Protein AF-A0A4V6Q2K7-F1 (afdb_monomer_lite)

Structure (mmCIF, N/CA/C/O backbone):
data_AF-A0A4V6Q2K7-F1
#
_entry.id   AF-A0A4V6Q2K7-F1
#
loop_
_atom_site.group_PDB
_atom_site.id
_atom_site.type_symbol
_atom_site.label_atom_id
_atom_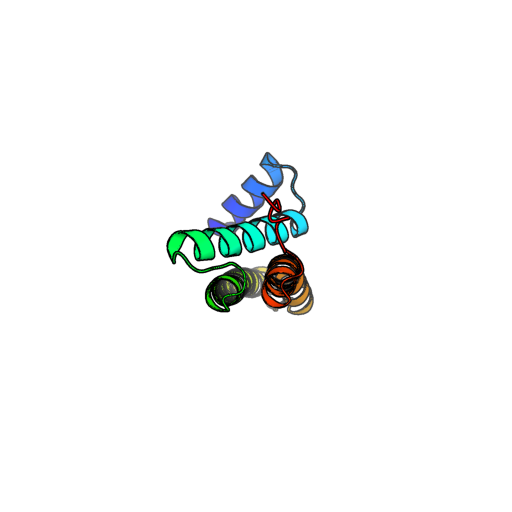site.label_alt_id
_atom_site.label_comp_id
_atom_site.label_asym_id
_atom_site.label_entity_id
_atom_site.label_seq_id
_atom_site.pdbx_PDB_ins_code
_atom_site.Cartn_x
_atom_site.Cartn_y
_atom_site.Cartn_z
_atom_site.occupancy
_atom_site.B_iso_or_equiv
_atom_site.auth_seq_id
_atom_site.auth_comp_id
_atom_site.auth_asym_id
_atom_site.auth_atom_id
_atom_site.pdbx_PDB_model_num
ATOM 1 N N . MET A 1 1 ? 10.140 -1.496 -28.851 1.00 47.62 1 MET A N 1
ATOM 2 C CA . MET A 1 1 ? 9.949 -1.857 -27.433 1.00 47.62 1 MET A CA 1
ATOM 3 C C . MET A 1 1 ? 8.466 -1.741 -27.164 1.00 47.62 1 MET A C 1
ATOM 5 O O . MET A 1 1 ? 7.950 -0.640 -27.273 1.00 47.62 1 MET A O 1
ATOM 9 N N . GLU A 1 2 ? 7.788 -2.859 -26.925 1.00 55.84 2 GLU A N 1
ATOM 10 C CA . GLU A 1 2 ? 6.360 -2.874 -26.584 1.00 55.84 2 GLU A CA 1
ATOM 11 C C . GLU A 1 2 ? 6.250 -2.825 -25.057 1.00 55.84 2 GLU A C 1
ATOM 13 O O . GLU A 1 2 ? 6.704 -3.742 -24.373 1.00 55.84 2 GLU A O 1
ATOM 18 N N . LEU A 1 3 ? 5.726 -1.723 -24.521 1.00 64.75 3 LEU A N 1
ATOM 19 C CA . LEU A 1 3 ? 5.417 -1.599 -23.096 1.00 64.75 3 LEU A CA 1
ATOM 20 C C . LEU A 1 3 ? 4.235 -2.518 -22.768 1.00 64.75 3 LEU A C 1
ATOM 22 O O . LEU A 1 3 ? 3.280 -2.597 -23.542 1.00 64.75 3 LEU A O 1
ATOM 26 N N . SER A 1 4 ? 4.272 -3.204 -21.622 1.00 81.06 4 SER A N 1
ATOM 27 C CA . SER A 1 4 ? 3.117 -4.000 -21.196 1.00 81.06 4 SER A CA 1
ATOM 28 C C . SER A 1 4 ? 1.924 -3.071 -20.931 1.00 81.06 4 SER A C 1
ATOM 30 O O . SER A 1 4 ? 2.102 -1.936 -20.487 1.00 81.06 4 SER A O 1
ATOM 32 N N . LEU A 1 5 ? 0.693 -3.533 -21.182 1.00 76.94 5 LEU A N 1
ATOM 33 C CA . LEU A 1 5 ? -0.520 -2.738 -20.925 1.00 76.94 5 LEU A CA 1
ATOM 34 C C . LEU A 1 5 ? -0.564 -2.224 -19.475 1.00 76.94 5 LEU A C 1
ATOM 36 O O . LEU A 1 5 ? -0.980 -1.099 -19.221 1.00 76.94 5 LEU A O 1
ATOM 40 N N . PHE A 1 6 ? -0.077 -3.035 -18.533 1.00 73.94 6 PHE A N 1
ATOM 41 C CA . PHE A 1 6 ? 0.079 -2.654 -17.133 1.00 73.94 6 PHE A CA 1
ATOM 42 C C . PHE A 1 6 ? 1.027 -1.460 -16.970 1.00 73.94 6 PHE A C 1
ATOM 44 O O . PHE A 1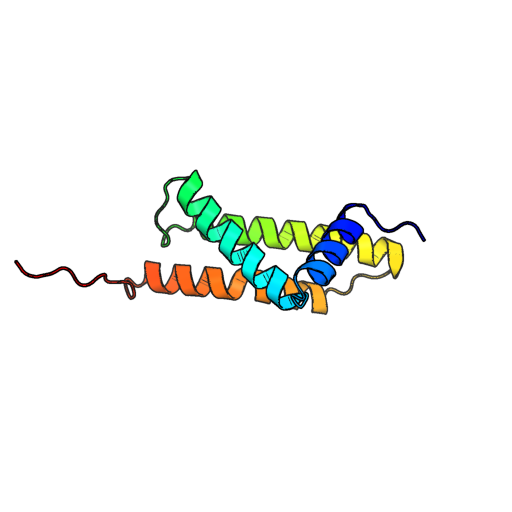 6 ? 0.686 -0.485 -16.305 1.00 73.94 6 PHE A O 1
ATOM 51 N N . GLN A 1 7 ? 2.183 -1.506 -17.627 1.00 76.88 7 GLN A N 1
ATOM 52 C CA . GLN A 1 7 ? 3.190 -0.451 -17.585 1.00 76.88 7 GLN A CA 1
ATOM 53 C C . GLN A 1 7 ? 2.691 0.844 -18.237 1.00 76.88 7 GLN A C 1
ATOM 55 O O . GLN A 1 7 ? 2.939 1.923 -17.706 1.00 76.88 7 GLN A O 1
ATOM 60 N N . VAL A 1 8 ? 1.933 0.740 -19.335 1.00 80.69 8 VAL A N 1
ATOM 61 C CA . VAL A 1 8 ? 1.280 1.885 -19.990 1.00 80.69 8 VAL A CA 1
ATOM 62 C C . VAL A 1 8 ? 0.270 2.537 -19.051 1.00 80.69 8 VAL A C 1
ATOM 64 O O . VAL A 1 8 ? 0.353 3.736 -18.824 1.00 80.69 8 VAL A O 1
ATOM 67 N N . VAL A 1 9 ? -0.627 1.758 -18.440 1.00 77.00 9 VAL A N 1
ATOM 68 C CA . VAL A 1 9 ? -1.623 2.284 -17.490 1.00 77.00 9 VAL A CA 1
ATOM 69 C C . VAL A 1 9 ? -0.949 2.915 -16.269 1.00 77.00 9 VAL A C 1
ATOM 71 O O . VAL A 1 9 ? -1.371 3.975 -15.812 1.00 77.00 9 VAL A O 1
ATOM 74 N N . LYS A 1 10 ? 0.124 2.304 -15.755 1.00 67.06 10 LYS A N 1
ATOM 75 C CA . LYS A 1 10 ? 0.893 2.815 -14.610 1.00 67.06 10 LYS A CA 1
ATOM 76 C C . LYS A 1 10 ? 1.587 4.141 -14.943 1.00 67.06 10 LYS A C 1
ATOM 78 O O . LYS A 1 10 ? 1.515 5.076 -14.150 1.00 67.06 10 LYS A O 1
ATOM 83 N N . LEU A 1 11 ? 2.221 4.238 -16.114 1.00 72.81 11 LEU A N 1
ATOM 84 C CA . LEU A 1 11 ? 2.877 5.461 -16.588 1.00 72.81 11 LEU A CA 1
ATOM 85 C C . LEU A 1 11 ? 1.872 6.572 -16.897 1.00 72.81 11 LEU A C 1
ATOM 87 O O . LEU A 1 11 ? 2.136 7.722 -16.560 1.00 72.81 11 LEU A O 1
ATOM 91 N N . ASP A 1 12 ? 0.723 6.233 -17.478 1.00 73.19 12 ASP A N 1
ATOM 92 C CA . ASP A 1 12 ? -0.332 7.197 -17.788 1.00 73.19 12 ASP A CA 1
ATOM 93 C C . ASP A 1 12 ? -0.973 7.744 -16.505 1.00 73.19 12 ASP A C 1
ATOM 95 O O . ASP A 1 12 ? -1.142 8.950 -16.373 1.00 73.19 12 ASP A O 1
ATOM 99 N N . LEU A 1 13 ? -1.209 6.909 -15.486 1.00 64.94 13 LEU A N 1
ATOM 100 C CA . LEU A 1 13 ? -1.635 7.354 -14.148 1.00 64.94 13 LEU A CA 1
ATOM 101 C C . LEU A 1 13 ? -0.619 8.291 -13.482 1.00 64.94 13 LEU A C 1
ATOM 103 O O . LEU A 1 13 ? -0.996 9.324 -12.933 1.00 64.94 13 LEU A O 1
ATOM 107 N N . VAL A 1 14 ? 0.670 7.952 -13.542 1.00 66.44 14 VAL A N 1
ATOM 108 C CA . VAL A 1 14 ? 1.755 8.797 -13.015 1.00 66.44 14 VAL A CA 1
ATOM 109 C C . VAL A 1 14 ? 1.821 10.138 -13.757 1.00 66.44 14 VAL A C 1
ATOM 111 O O . VAL A 1 14 ? 1.938 11.185 -13.121 1.00 66.44 14 VAL A O 1
ATOM 114 N N . AL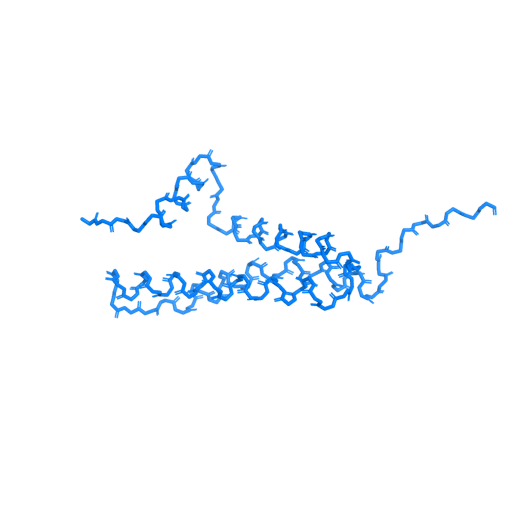A A 1 15 ? 1.699 10.126 -15.087 1.00 63.66 15 ALA A N 1
ATOM 115 C CA . ALA A 1 15 ? 1.772 11.322 -15.922 1.00 63.66 15 ALA A CA 1
ATOM 116 C C . ALA A 1 15 ? 0.530 12.222 -15.794 1.00 63.66 15 ALA A C 1
ATOM 118 O O . ALA A 1 15 ? 0.665 13.442 -15.727 1.00 63.66 15 ALA A O 1
ATOM 119 N N . THR A 1 16 ? -0.670 11.636 -15.731 1.00 58.47 16 THR A N 1
ATOM 120 C CA . THR A 1 16 ? -1.952 12.362 -15.640 1.00 58.47 16 THR A CA 1
ATOM 121 C C . THR A 1 16 ? -2.218 12.928 -14.248 1.00 58.47 16 THR A C 1
ATOM 123 O O . THR A 1 16 ? -2.792 14.009 -14.136 1.00 58.47 16 THR A O 1
ATOM 126 N N . LEU A 1 17 ? -1.784 12.240 -13.186 1.00 56.28 17 LEU A N 1
ATOM 127 C CA . LEU A 1 17 ? -1.974 12.697 -11.806 1.00 56.28 17 LEU A CA 1
ATOM 128 C C . LEU A 1 17 ? -0.782 13.496 -11.257 1.00 56.28 17 LEU A C 1
ATOM 130 O O . LEU A 1 17 ? -0.899 14.096 -10.190 1.00 56.28 17 LEU A O 1
ATOM 134 N N . GLY A 1 18 ? 0.370 13.486 -11.940 1.00 53.28 18 GLY A N 1
ATOM 135 C CA . GLY A 1 18 ? 1.616 14.078 -11.437 1.00 53.28 18 GLY A CA 1
ATOM 136 C C . GLY A 1 18 ? 2.129 13.416 -10.152 1.00 53.28 18 GLY A C 1
ATOM 137 O O . GLY A 1 18 ? 2.964 13.986 -9.448 1.00 53.28 18 GLY A O 1
ATOM 138 N N . LEU A 1 19 ? 1.610 12.233 -9.814 1.00 59.00 19 LEU A N 1
ATOM 139 C CA . LEU A 1 19 ? 1.997 11.500 -8.619 1.00 59.00 19 LEU A CA 1
ATOM 140 C C . LEU A 1 19 ? 3.329 10.801 -8.865 1.00 59.00 19 LEU A C 1
ATOM 142 O O . LEU A 1 19 ? 3.461 10.019 -9.804 1.00 59.00 19 LEU A O 1
ATOM 146 N N . SER A 1 20 ? 4.303 11.024 -7.982 1.00 74.06 20 SER A N 1
ATOM 147 C CA . SER A 1 20 ? 5.505 10.194 -7.960 1.00 74.06 20 SER A CA 1
ATOM 148 C C . SER A 1 20 ? 5.124 8.721 -7.775 1.00 74.06 20 SER A C 1
ATOM 150 O O . SER A 1 20 ? 4.098 8.400 -7.167 1.00 74.06 20 SER A O 1
ATOM 152 N N . LYS A 1 21 ? 5.967 7.813 -8.282 1.00 74.50 21 LYS A N 1
ATOM 153 C CA . LYS A 1 21 ? 5.803 6.362 -8.101 1.00 74.50 21 LYS A CA 1
ATOM 154 C C . LYS A 1 21 ? 5.504 6.021 -6.633 1.00 74.50 21 LYS A C 1
ATOM 156 O O . LYS A 1 21 ? 4.546 5.310 -6.347 1.00 74.50 21 LYS A O 1
ATOM 161 N N . ASP A 1 22 ? 6.252 6.621 -5.714 1.00 79.50 22 ASP A N 1
ATOM 162 C CA . ASP A 1 22 ? 6.100 6.421 -4.271 1.00 79.50 22 ASP A CA 1
ATOM 163 C C . ASP A 1 22 ? 4.716 6.845 -3.763 1.00 79.50 22 ASP A C 1
ATOM 165 O O . ASP A 1 22 ? 4.092 6.138 -2.972 1.00 79.50 22 ASP A O 1
ATOM 169 N N . ALA A 1 23 ? 4.191 7.975 -4.250 1.00 85.00 23 ALA A N 1
ATOM 170 C CA . ALA A 1 23 ? 2.859 8.429 -3.875 1.00 85.00 23 ALA A CA 1
ATOM 171 C C . ALA A 1 23 ? 1.790 7.427 -4.338 1.00 85.00 23 ALA A C 1
ATOM 173 O O . ALA A 1 23 ? 0.885 7.106 -3.567 1.00 85.00 23 ALA A O 1
ATOM 174 N N . LEU A 1 24 ? 1.920 6.868 -5.548 1.00 86.19 24 LEU A N 1
ATOM 175 C CA . LEU A 1 24 ? 0.998 5.843 -6.046 1.00 86.19 24 LEU A CA 1
ATOM 176 C C . LEU A 1 24 ? 0.960 4.622 -5.115 1.00 86.19 24 LEU A C 1
ATOM 178 O O . LEU A 1 24 ? -0.128 4.165 -4.766 1.00 86.19 24 LEU A O 1
ATOM 182 N N . HIS A 1 25 ? 2.118 4.136 -4.661 1.00 89.69 25 HIS A N 1
ATOM 183 C CA . HIS A 1 25 ? 2.197 3.015 -3.718 1.00 89.69 25 HIS A CA 1
ATOM 184 C C . HIS A 1 25 ? 1.455 3.306 -2.404 1.00 89.69 25 HIS A C 1
ATOM 186 O O . HIS A 1 25 ? 0.689 2.461 -1.933 1.00 89.69 25 HIS A O 1
ATOM 192 N N . VAL A 1 26 ? 1.594 4.518 -1.853 1.00 92.12 26 VAL A N 1
ATOM 193 C CA . VAL A 1 26 ? 0.856 4.933 -0.646 1.00 92.12 26 VAL A CA 1
ATOM 194 C C . VAL A 1 26 ? -0.657 4.909 -0.877 1.00 92.12 26 VAL A C 1
ATOM 196 O O . VAL A 1 26 ? -1.396 4.323 -0.080 1.00 92.12 26 VAL A O 1
ATOM 199 N N . PHE A 1 27 ? -1.138 5.523 -1.963 1.00 90.94 27 PHE A N 1
ATOM 200 C CA . PHE A 1 27 ? -2.576 5.593 -2.241 1.00 90.94 27 PHE A CA 1
ATOM 201 C C . PHE A 1 27 ? -3.180 4.222 -2.535 1.00 90.94 27 PHE A C 1
ATOM 203 O O . PHE A 1 27 ? -4.260 3.922 -2.029 1.00 90.94 27 PHE A O 1
ATOM 210 N N . VAL A 1 28 ? -2.482 3.370 -3.290 1.00 92.06 28 VAL A N 1
ATOM 211 C CA . VAL A 1 28 ? -2.922 1.994 -3.558 1.00 92.06 28 VAL A CA 1
ATOM 212 C C . VAL A 1 28 ? -2.997 1.195 -2.258 1.00 92.06 28 VAL A C 1
ATOM 214 O O . VAL A 1 28 ? -4.016 0.553 -2.002 1.00 92.06 28 VAL A O 1
ATOM 217 N N . GLY A 1 29 ? -1.976 1.279 -1.400 1.00 94.44 29 GLY A N 1
ATOM 218 C CA . GLY A 1 29 ? -1.967 0.592 -0.108 1.00 94.44 29 GLY A CA 1
ATOM 219 C C . GLY A 1 29 ? -3.151 0.985 0.778 1.00 94.44 29 GLY A C 1
ATOM 220 O O . GLY A 1 29 ? -3.863 0.124 1.298 1.00 94.44 29 GLY A O 1
ATOM 221 N N . LEU A 1 30 ? -3.423 2.287 0.899 1.00 96.31 30 LEU A N 1
ATOM 222 C CA . LEU A 1 30 ? -4.562 2.797 1.667 1.00 96.31 30 LEU A CA 1
ATOM 223 C C . LEU A 1 30 ? -5.911 2.430 1.036 1.00 96.31 30 LEU A C 1
ATOM 225 O O . LEU A 1 30 ? -6.831 2.032 1.752 1.00 96.31 30 LEU A O 1
ATOM 229 N N . ALA A 1 31 ? -6.036 2.520 -0.290 1.00 95.50 31 ALA A N 1
ATOM 230 C CA . ALA A 1 31 ? -7.258 2.160 -1.001 1.00 95.50 31 ALA A CA 1
ATOM 231 C C . ALA A 1 31 ? -7.602 0.676 -0.818 1.00 95.50 31 ALA A C 1
ATOM 233 O O . ALA A 1 31 ? -8.751 0.345 -0.525 1.00 95.50 31 ALA A O 1
ATOM 234 N N . VAL A 1 32 ? -6.609 -0.215 -0.914 1.00 96.69 32 VAL A N 1
ATOM 235 C CA . VAL A 1 32 ? -6.790 -1.650 -0.651 1.00 96.69 32 VAL A CA 1
ATOM 236 C C . VAL A 1 32 ? -7.172 -1.889 0.808 1.00 96.69 32 VAL A C 1
ATOM 238 O O . VAL A 1 32 ? -8.097 -2.655 1.069 1.00 96.69 32 VAL A O 1
ATOM 241 N N . PHE A 1 33 ? -6.520 -1.213 1.757 1.00 97.31 33 PHE A N 1
ATOM 242 C CA . PHE A 1 33 ? -6.814 -1.360 3.183 1.00 97.31 33 PHE A CA 1
ATOM 243 C C . PHE A 1 33 ? -8.261 -0.977 3.520 1.00 97.31 33 PHE A C 1
ATOM 245 O O . PHE A 1 33 ? -9.027 -1.794 4.037 1.00 97.31 33 PHE A O 1
ATOM 252 N N . PHE A 1 34 ? -8.665 0.253 3.196 1.00 97.06 34 PHE A N 1
ATOM 253 C CA . PHE A 1 34 ? -10.015 0.735 3.488 1.00 97.06 34 PHE A CA 1
ATOM 254 C C . PHE A 1 34 ? -11.072 0.016 2.648 1.00 97.06 34 PHE A C 1
ATOM 256 O O . PHE A 1 34 ? -12.139 -0.317 3.165 1.00 97.06 34 PHE A O 1
ATOM 263 N N . GLY A 1 35 ? -10.765 -0.288 1.385 1.00 96.88 35 GLY A N 1
ATOM 264 C CA . GLY A 1 35 ? -11.632 -1.066 0.506 1.00 96.88 35 GLY A CA 1
ATOM 265 C C . GLY A 1 35 ? -11.896 -2.467 1.053 1.00 96.88 35 GLY A C 1
ATOM 266 O O . GLY A 1 35 ? -13.047 -2.893 1.102 1.00 96.88 35 GLY A O 1
ATOM 267 N N . ALA A 1 36 ? -10.866 -3.159 1.547 1.00 96.19 36 ALA A N 1
ATOM 268 C CA . ALA A 1 36 ? -11.018 -4.466 2.181 1.00 96.19 36 ALA A CA 1
ATOM 269 C C . ALA A 1 36 ? -11.824 -4.379 3.486 1.00 96.19 36 ALA A C 1
ATOM 271 O O . ALA A 1 36 ? -12.730 -5.185 3.704 1.00 96.19 36 ALA A O 1
ATOM 272 N N . ALA A 1 37 ? -11.551 -3.390 4.340 1.00 95.31 37 ALA A N 1
ATOM 273 C CA . ALA A 1 37 ? -12.333 -3.175 5.559 1.00 95.31 37 ALA A CA 1
ATOM 274 C C . ALA A 1 37 ? -13.824 -2.955 5.252 1.00 95.31 37 ALA A C 1
ATOM 276 O O . ALA A 1 37 ? -14.683 -3.582 5.876 1.00 95.31 37 ALA A O 1
ATOM 277 N N . LEU A 1 38 ? -14.130 -2.133 4.245 1.00 96.25 38 LEU A N 1
ATOM 278 C CA . LEU A 1 38 ? -15.495 -1.837 3.819 1.00 96.25 38 LEU A CA 1
ATOM 279 C C . LEU A 1 38 ? -16.183 -3.055 3.188 1.00 96.25 38 LEU A C 1
ATOM 281 O O . LEU A 1 38 ? -17.291 -3.413 3.590 1.00 96.25 38 LEU A O 1
ATOM 285 N N . LEU A 1 39 ? -15.520 -3.712 2.234 1.00 96.94 39 LEU A N 1
ATOM 286 C CA . LEU A 1 39 ? -16.066 -4.843 1.482 1.00 96.94 39 LEU A CA 1
ATOM 287 C C . LEU A 1 39 ? -16.374 -6.032 2.394 1.00 96.94 39 LEU A C 1
ATOM 289 O O . LEU A 1 39 ? -17.453 -6.616 2.320 1.00 96.94 39 LEU A O 1
ATOM 293 N N . PHE A 1 40 ? -15.447 -6.361 3.294 1.00 95.44 40 PHE A N 1
ATOM 294 C CA . PHE A 1 40 ? -15.603 -7.474 4.230 1.00 95.44 40 PHE A CA 1
ATOM 295 C C . PHE A 1 40 ? -16.283 -7.068 5.544 1.00 95.44 40 PHE A C 1
ATOM 297 O O . PHE A 1 40 ? -16.419 -7.905 6.441 1.00 95.44 40 PHE A O 1
ATOM 304 N N . ARG A 1 41 ? -16.704 -5.799 5.667 1.00 94.75 41 ARG A N 1
ATOM 305 C CA . ARG A 1 41 ? -17.331 -5.205 6.861 1.00 94.75 41 ARG A CA 1
ATOM 306 C C . ARG A 1 41 ? -16.545 -5.510 8.140 1.00 94.75 41 ARG A C 1
ATOM 308 O O . ARG A 1 41 ? -17.116 -5.852 9.176 1.00 94.75 41 ARG A O 1
ATOM 315 N N . ARG A 1 42 ? -15.216 -5.445 8.049 1.00 94.44 42 ARG A N 1
ATOM 316 C CA . ARG A 1 42 ? -14.306 -5.694 9.169 1.00 94.44 42 ARG A CA 1
ATOM 317 C C . ARG A 1 42 ? -13.835 -4.368 9.764 1.00 94.44 42 ARG A C 1
ATOM 319 O O . ARG A 1 42 ? -13.619 -3.416 9.016 1.00 94.44 42 ARG A O 1
ATOM 326 N N . PRO A 1 43 ? -13.653 -4.298 11.091 1.00 92.38 43 PRO A N 1
ATOM 327 C CA . PRO A 1 43 ? -13.067 -3.122 11.719 1.00 92.38 43 PRO A CA 1
ATOM 328 C C . PRO A 1 43 ? -11.602 -2.946 11.288 1.00 92.38 43 PRO A C 1
ATOM 330 O O . PRO A 1 43 ? -10.947 -3.902 10.867 1.00 92.38 43 PRO A O 1
ATOM 333 N N . LEU A 1 44 ? -11.081 -1.721 11.400 1.00 91.81 44 LEU A N 1
ATOM 334 C CA . LEU A 1 44 ? -9.713 -1.382 10.974 1.00 91.81 44 LEU A CA 1
ATOM 335 C C . LEU A 1 44 ? -8.621 -2.043 11.832 1.00 91.81 44 LEU A C 1
ATOM 337 O O . LEU A 1 44 ? -7.470 -2.077 11.418 1.00 91.81 44 LEU A O 1
ATOM 341 N N . ASP A 1 45 ? -8.963 -2.572 13.007 1.00 92.19 45 ASP A N 1
ATOM 342 C CA . ASP A 1 45 ? -8.060 -3.353 13.858 1.00 92.19 45 ASP A CA 1
ATOM 343 C C . ASP A 1 45 ? -8.029 -4.849 13.495 1.00 92.19 45 ASP A C 1
ATOM 345 O O . ASP A 1 45 ? -7.210 -5.608 14.026 1.00 92.19 45 ASP A O 1
ATOM 349 N N . ALA A 1 46 ? -8.890 -5.296 12.575 1.00 93.06 46 ALA A N 1
ATOM 350 C CA . ALA A 1 46 ? -8.858 -6.660 12.079 1.00 93.06 46 ALA A CA 1
ATOM 351 C C . ALA A 1 46 ? -7.594 -6.900 11.245 1.00 93.06 46 ALA A C 1
ATOM 353 O O . ALA A 1 46 ? -7.129 -6.034 10.510 1.00 93.06 46 ALA A O 1
ATOM 354 N N . PHE A 1 47 ? -7.063 -8.120 11.303 1.00 94.75 47 PHE A N 1
ATOM 355 C CA . PHE A 1 47 ? -5.916 -8.507 10.478 1.00 94.75 47 PHE A CA 1
ATOM 356 C C . PHE A 1 47 ? -6.260 -8.631 8.986 1.00 94.75 47 PHE A C 1
ATOM 358 O O . PHE A 1 47 ? -5.372 -8.503 8.152 1.00 94.75 47 PHE A O 1
ATOM 365 N N . LEU A 1 48 ? -7.532 -8.870 8.635 1.00 96.06 48 LEU A N 1
ATOM 366 C CA . LEU A 1 48 ? -7.943 -9.127 7.249 1.00 96.06 48 LEU A CA 1
ATOM 367 C C . LEU A 1 48 ? -7.645 -7.944 6.301 1.00 96.06 48 LEU A C 1
ATOM 369 O O . LEU A 1 48 ? -6.996 -8.186 5.286 1.00 96.06 48 LEU A O 1
ATOM 373 N N . PRO A 1 49 ? -8.038 -6.687 6.597 1.00 95.06 49 PRO A N 1
ATOM 374 C CA . PRO A 1 49 ? -7.692 -5.547 5.746 1.00 95.06 49 PRO A CA 1
ATOM 375 C C . PRO A 1 49 ? -6.185 -5.387 5.533 1.00 95.06 49 PRO A C 1
ATOM 377 O O . PRO A 1 49 ? -5.746 -5.146 4.414 1.00 95.06 49 PRO A O 1
ATOM 380 N N . LEU A 1 50 ? -5.386 -5.585 6.587 1.00 95.94 50 LEU A N 1
ATOM 381 C CA . LEU A 1 50 ? -3.929 -5.497 6.501 1.00 95.94 50 LEU A CA 1
ATOM 382 C C . LEU A 1 50 ? -3.344 -6.627 5.640 1.00 95.94 50 LEU A C 1
ATOM 384 O O . LEU A 1 50 ? -2.498 -6.374 4.788 1.00 95.94 50 LEU A O 1
ATOM 388 N N . ALA A 1 51 ? -3.826 -7.861 5.806 1.00 96.50 51 ALA A N 1
ATOM 389 C CA . ALA A 1 51 ? -3.401 -8.999 4.992 1.00 96.50 51 ALA A CA 1
ATOM 390 C C . ALA A 1 51 ? -3.679 -8.773 3.496 1.00 96.50 51 ALA A C 1
ATOM 392 O O . ALA A 1 51 ? -2.836 -9.095 2.662 1.00 96.50 51 ALA A O 1
ATOM 393 N N . MET A 1 52 ? -4.817 -8.160 3.154 1.00 96.94 52 MET A N 1
ATOM 394 C CA . MET A 1 52 ? -5.140 -7.818 1.765 1.00 96.94 52 MET A CA 1
ATOM 395 C C . MET A 1 52 ? -4.147 -6.820 1.157 1.00 96.94 52 MET A C 1
ATOM 397 O O . MET A 1 52 ? -3.809 -6.953 -0.018 1.00 96.94 52 MET A O 1
ATOM 401 N N . VAL A 1 53 ? -3.630 -5.869 1.943 1.00 96.69 53 VAL A N 1
ATOM 402 C CA . VAL A 1 53 ? -2.575 -4.948 1.485 1.00 96.69 53 VAL A CA 1
ATOM 403 C C . VAL A 1 53 ? -1.291 -5.703 1.170 1.00 96.69 53 VAL A C 1
ATOM 405 O O . VAL A 1 53 ? -0.717 -5.485 0.110 1.00 96.69 53 VAL A O 1
ATOM 408 N N . PHE A 1 54 ? -0.856 -6.617 2.044 1.00 95.94 54 PHE A N 1
ATOM 409 C CA . PHE A 1 54 ? 0.339 -7.429 1.791 1.00 95.94 54 PHE A CA 1
ATOM 410 C C . PHE A 1 54 ? 0.205 -8.269 0.518 1.00 95.94 54 PHE A C 1
ATOM 412 O O . PHE A 1 54 ? 1.145 -8.336 -0.269 1.00 95.94 54 PHE A O 1
ATOM 419 N N . VAL A 1 55 ? -0.966 -8.871 0.286 1.00 96.44 55 VAL A N 1
ATOM 420 C CA . VAL A 1 55 ? -1.234 -9.628 -0.946 1.00 96.44 55 VAL A CA 1
ATOM 421 C C . VAL A 1 55 ? -1.182 -8.712 -2.169 1.00 96.44 55 VAL A C 1
ATOM 423 O O . VAL A 1 55 ? -0.525 -9.049 -3.150 1.00 96.44 55 VAL A O 1
ATOM 426 N N . ALA A 1 56 ? -1.831 -7.547 -2.119 1.00 94.44 56 ALA A N 1
ATOM 427 C CA . ALA A 1 56 ? -1.825 -6.599 -3.231 1.00 94.44 56 ALA A CA 1
ATOM 428 C C . ALA A 1 56 ? -0.417 -6.059 -3.532 1.00 94.44 56 ALA A C 1
ATOM 430 O O . ALA A 1 56 ? -0.028 -6.006 -4.697 1.00 94.44 56 ALA A O 1
ATOM 431 N N . ALA A 1 57 ? 0.359 -5.724 -2.496 1.00 94.12 57 ALA A N 1
ATOM 432 C CA . ALA A 1 57 ? 1.746 -5.293 -2.629 1.00 94.12 57 ALA A CA 1
ATOM 433 C C . ALA A 1 57 ? 2.600 -6.396 -3.269 1.00 94.12 57 ALA A C 1
ATOM 435 O O . ALA A 1 57 ? 3.255 -6.151 -4.274 1.00 94.12 57 ALA A O 1
ATOM 436 N N . ALA A 1 58 ? 2.518 -7.632 -2.766 1.00 94.00 58 ALA A N 1
ATOM 437 C CA . ALA A 1 58 ? 3.270 -8.758 -3.316 1.00 94.00 58 ALA A CA 1
ATOM 438 C C . ALA A 1 58 ? 2.920 -9.045 -4.786 1.00 94.00 58 ALA A C 1
ATOM 440 O O . ALA A 1 58 ? 3.808 -9.349 -5.579 1.00 94.00 58 ALA A O 1
ATOM 441 N N . LEU A 1 59 ? 1.643 -8.936 -5.170 1.00 93.50 59 LEU A N 1
ATOM 442 C CA . LEU A 1 59 ? 1.224 -9.089 -6.565 1.00 93.50 59 LEU A CA 1
ATOM 443 C C . LEU A 1 59 ? 1.762 -7.961 -7.452 1.00 93.50 59 LEU A C 1
ATOM 445 O O . LEU A 1 59 ? 2.235 -8.242 -8.550 1.00 93.50 59 LEU A O 1
ATOM 449 N N . GLY A 1 60 ? 1.722 -6.711 -6.981 1.00 90.69 60 GLY A N 1
ATOM 450 C CA . GLY A 1 60 ? 2.306 -5.570 -7.692 1.00 90.69 60 GLY A CA 1
ATOM 451 C C . GLY A 1 60 ? 3.808 -5.742 -7.919 1.00 90.69 60 GLY A C 1
ATOM 452 O O . GLY A 1 60 ? 4.277 -5.627 -9.047 1.00 90.69 60 GLY A O 1
ATOM 453 N N . GLU A 1 61 ? 4.534 -6.132 -6.873 1.00 91.69 61 GLU A N 1
ATOM 454 C CA . GLU A 1 61 ? 5.973 -6.392 -6.941 1.00 91.69 61 GLU A CA 1
ATOM 455 C C . GLU A 1 61 ? 6.331 -7.588 -7.826 1.00 91.69 61 GLU A C 1
ATOM 457 O O . GLU A 1 61 ? 7.354 -7.576 -8.504 1.00 91.69 61 GLU A O 1
ATOM 462 N N . MET A 1 62 ? 5.483 -8.617 -7.879 1.00 91.62 62 MET A N 1
ATOM 463 C CA . MET A 1 62 ? 5.674 -9.752 -8.786 1.00 91.62 62 MET A CA 1
ATOM 464 C C . MET A 1 62 ? 5.569 -9.325 -10.258 1.00 91.62 62 MET A C 1
ATOM 466 O O . MET A 1 62 ? 6.300 -9.839 -11.108 1.00 91.62 62 MET A O 1
ATOM 470 N N . LEU A 1 63 ? 4.662 -8.392 -10.569 1.00 90.38 63 LEU A N 1
ATOM 471 C CA . LEU A 1 63 ? 4.531 -7.827 -11.914 1.00 90.38 63 LEU A CA 1
ATOM 472 C C . LEU A 1 63 ? 5.748 -6.968 -12.266 1.00 90.38 63 LEU A C 1
ATOM 474 O O . LEU A 1 63 ? 6.324 -7.163 -13.335 1.00 90.38 63 LEU A O 1
ATOM 478 N N . ASP A 1 64 ? 6.188 -6.105 -11.349 1.00 87.62 64 ASP A N 1
ATOM 479 C CA . ASP A 1 64 ? 7.388 -5.285 -11.540 1.00 87.62 64 ASP A CA 1
ATOM 480 C C . ASP A 1 64 ? 8.650 -6.164 -11.671 1.00 87.62 64 ASP A C 1
ATOM 482 O O . ASP A 1 64 ? 9.468 -5.931 -12.557 1.00 87.62 64 ASP A O 1
ATOM 486 N N . MET A 1 65 ? 8.776 -7.245 -10.888 1.00 90.31 65 MET A N 1
ATOM 487 C CA . MET A 1 65 ? 9.846 -8.245 -11.027 1.00 90.31 65 MET A CA 1
ATOM 488 C C . MET A 1 65 ? 9.834 -8.904 -12.408 1.00 90.31 65 MET A C 1
ATOM 490 O O . MET A 1 65 ? 10.886 -9.078 -13.023 1.00 90.31 65 MET A O 1
ATOM 494 N N . ARG A 1 66 ? 8.657 -9.317 -12.894 1.00 90.50 66 ARG A N 1
ATOM 495 C CA . ARG A 1 66 ? 8.524 -9.925 -14.223 1.00 90.50 66 ARG A CA 1
ATOM 496 C C . ARG A 1 66 ? 8.976 -8.950 -15.306 1.00 90.50 66 ARG A C 1
ATOM 498 O O . ARG A 1 66 ? 9.703 -9.360 -16.208 1.00 90.50 66 ARG A O 1
ATOM 505 N N . ASP A 1 67 ? 8.569 -7.690 -15.210 1.00 88.25 67 ASP A N 1
ATOM 506 C CA . ASP A 1 67 ? 8.941 -6.663 -16.180 1.00 88.25 67 ASP A CA 1
ATOM 507 C C . ASP A 1 67 ? 10.446 -6.335 -16.100 1.00 88.25 67 ASP A C 1
ATOM 509 O O . ASP A 1 67 ? 11.105 -6.277 -17.139 1.00 88.25 67 ASP A O 1
ATOM 513 N N . ASP A 1 68 ? 11.029 -6.254 -14.899 1.00 89.50 68 ASP A N 1
ATOM 514 C CA . ASP A 1 68 ? 12.477 -6.115 -14.677 1.00 89.50 68 ASP A CA 1
ATOM 515 C C . ASP A 1 68 ? 13.267 -7.267 -15.323 1.00 89.50 68 ASP A C 1
ATOM 517 O O . ASP A 1 68 ? 14.250 -7.039 -16.031 1.00 89.50 68 ASP A O 1
ATOM 521 N N . LEU A 1 69 ? 12.829 -8.516 -15.134 1.00 91.12 69 LEU A N 1
ATOM 522 C CA . LEU A 1 69 ? 13.481 -9.683 -15.733 1.00 91.12 69 LEU A CA 1
ATOM 523 C C . LEU A 1 69 ? 13.403 -9.662 -17.264 1.00 91.12 69 LEU A C 1
ATOM 525 O O . LEU A 1 69 ? 14.378 -10.016 -17.926 1.00 91.12 69 LEU A O 1
ATOM 529 N N . LEU A 1 70 ? 12.273 -9.231 -17.831 1.00 92.12 70 LEU A N 1
ATOM 530 C CA . LEU A 1 70 ? 12.084 -9.146 -19.281 1.00 92.12 70 LEU A CA 1
ATOM 531 C C . LEU A 1 70 ? 12.864 -7.986 -19.918 1.00 92.12 70 LEU A C 1
ATOM 533 O O . LEU A 1 70 ? 13.313 -8.116 -21.055 1.00 92.12 70 LEU A O 1
ATOM 537 N N . GLN A 1 71 ? 13.014 -6.860 -19.216 1.00 89.62 71 GLN A N 1
ATOM 538 C CA . GLN A 1 71 ? 13.597 -5.631 -19.770 1.00 89.62 71 GLN A CA 1
ATOM 539 C C . GLN A 1 71 ? 15.082 -5.469 -19.446 1.00 89.62 71 GLN A C 1
ATOM 541 O O . GLN A 1 71 ? 15.848 -4.993 -20.281 1.00 89.62 71 GLN A O 1
ATOM 546 N N . LEU A 1 72 ? 15.491 -5.853 -18.238 1.00 88.31 72 LEU A N 1
ATOM 547 C CA . LEU A 1 72 ? 16.831 -5.618 -17.698 1.00 88.31 72 LEU A CA 1
ATOM 548 C C . LEU A 1 72 ? 17.625 -6.916 -17.497 1.00 88.31 72 LEU A C 1
ATOM 550 O O . LEU A 1 72 ? 18.822 -6.863 -17.208 1.00 88.31 72 LEU A O 1
ATOM 554 N N . GLY A 1 73 ? 16.976 -8.080 -17.612 1.00 91.75 73 GLY A N 1
ATOM 555 C CA . GLY A 1 73 ? 17.597 -9.396 -17.428 1.00 91.75 73 GLY A CA 1
ATOM 556 C C . GLY A 1 73 ? 17.943 -9.745 -15.976 1.00 91.75 73 GLY A C 1
ATOM 557 O O . GLY A 1 73 ? 18.528 -10.796 -15.725 1.00 91.75 73 GLY A O 1
ATOM 558 N N . HIS A 1 74 ? 17.603 -8.887 -15.013 1.00 89.00 74 HIS A N 1
ATOM 559 C CA . HIS A 1 74 ? 17.840 -9.104 -13.588 1.00 89.00 74 HIS A CA 1
ATOM 560 C C . HIS A 1 74 ? 16.768 -8.402 -12.753 1.00 89.00 74 HIS A C 1
ATOM 562 O O . HIS A 1 74 ? 16.196 -7.402 -13.174 1.00 89.00 74 HIS A O 1
ATOM 568 N N . TRP A 1 75 ? 16.516 -8.916 -11.550 1.00 90.38 75 TRP A N 1
ATOM 569 C CA . TRP A 1 75 ? 15.523 -8.357 -10.635 1.00 90.38 75 TRP A CA 1
ATOM 570 C C . TRP A 1 75 ? 16.130 -7.303 -9.703 1.00 90.38 75 TRP A C 1
ATOM 572 O O . TRP A 1 75 ? 17.113 -7.568 -9.002 1.00 90.38 75 TRP A O 1
ATOM 582 N N . ARG A 1 76 ? 15.509 -6.119 -9.630 1.00 89.25 76 ARG A N 1
ATOM 583 C CA . ARG A 1 76 ? 15.913 -5.020 -8.739 1.00 89.25 76 ARG A CA 1
ATOM 584 C C . ARG A 1 76 ? 15.217 -5.125 -7.382 1.00 89.25 76 ARG A C 1
ATOM 586 O O . ARG A 1 76 ? 14.487 -4.230 -6.959 1.00 89.25 76 ARG A O 1
ATOM 593 N N . TRP A 1 77 ? 15.492 -6.214 -6.668 1.00 88.81 77 TRP A N 1
ATOM 594 C CA . TRP A 1 77 ? 14.849 -6.555 -5.391 1.00 88.81 77 TRP A CA 1
ATOM 595 C C . TRP A 1 77 ? 14.895 -5.437 -4.330 1.00 88.81 77 TRP A C 1
ATOM 597 O O . TRP A 1 77 ? 13.997 -5.340 -3.501 1.00 88.81 77 TRP A O 1
ATOM 607 N N . GLN A 1 78 ? 15.911 -4.567 -4.356 1.00 90.75 78 GLN A N 1
ATOM 608 C CA . GLN A 1 78 ? 16.048 -3.438 -3.423 1.00 90.75 78 GLN A CA 1
ATOM 609 C C . GLN A 1 78 ? 14.948 -2.389 -3.608 1.00 90.75 78 GLN A C 1
ATOM 611 O O . GLN A 1 78 ? 14.435 -1.850 -2.631 1.00 90.75 78 GLN A O 1
ATOM 616 N N . ILE A 1 79 ? 14.584 -2.109 -4.860 1.00 88.12 79 ILE A N 1
ATOM 617 C CA . ILE A 1 79 ? 13.516 -1.160 -5.193 1.00 88.12 79 ILE A CA 1
ATOM 618 C C . ILE A 1 79 ? 12.178 -1.782 -4.844 1.00 88.12 79 ILE A C 1
ATOM 620 O O . ILE A 1 79 ? 11.371 -1.143 -4.184 1.00 88.12 79 ILE A O 1
ATOM 624 N N . SER A 1 80 ? 12.025 -3.063 -5.170 1.00 88.75 80 SER A N 1
ATOM 625 C CA . SER A 1 80 ? 10.832 -3.833 -4.846 1.00 88.75 80 SER A CA 1
ATOM 626 C C . SER A 1 80 ? 10.544 -3.879 -3.338 1.00 88.75 80 SER A C 1
ATOM 628 O O . SER A 1 80 ? 9.412 -3.716 -2.883 1.00 88.75 80 SER A O 1
ATOM 630 N N . LEU A 1 81 ? 11.595 -4.000 -2.520 1.00 91.19 81 LEU A N 1
ATOM 631 C CA . LEU A 1 81 ? 11.479 -3.908 -1.065 1.00 91.19 81 LEU A CA 1
ATOM 632 C C . LEU A 1 81 ? 11.033 -2.510 -0.604 1.00 91.19 81 LEU A C 1
ATOM 634 O O . LEU A 1 81 ? 10.224 -2.401 0.318 1.00 91.19 81 LEU A O 1
ATOM 638 N N . GLY A 1 82 ? 11.554 -1.452 -1.231 1.00 90.81 82 GLY A N 1
ATOM 639 C CA . GLY A 1 82 ? 11.160 -0.069 -0.955 1.00 90.81 82 GLY A CA 1
ATOM 640 C C . GLY A 1 82 ? 9.705 0.217 -1.331 1.00 90.81 82 GLY A C 1
ATOM 641 O O . GLY A 1 82 ? 8.972 0.825 -0.549 1.00 90.81 82 GLY A O 1
ATOM 642 N N . ASP A 1 83 ? 9.261 -0.286 -2.478 1.00 90.25 83 ASP A N 1
ATOM 643 C CA . ASP A 1 83 ? 7.885 -0.167 -2.957 1.00 90.25 83 ASP A CA 1
ATOM 644 C C . ASP A 1 83 ? 6.912 -0.934 -2.041 1.00 90.25 83 ASP A C 1
ATOM 646 O O . ASP A 1 83 ? 5.868 -0.404 -1.636 1.00 90.25 83 ASP A O 1
ATOM 650 N N . MET A 1 84 ? 7.289 -2.142 -1.600 1.00 92.38 84 MET A N 1
ATOM 651 C CA . MET A 1 84 ? 6.514 -2.908 -0.621 1.00 92.38 84 MET A CA 1
ATOM 652 C C . MET A 1 84 ? 6.433 -2.190 0.731 1.00 92.38 84 MET A C 1
ATOM 654 O O . MET A 1 84 ? 5.348 -2.091 1.310 1.00 92.38 84 MET A O 1
ATOM 658 N N . ALA A 1 85 ? 7.546 -1.637 1.224 1.00 92.50 85 ALA A N 1
ATOM 659 C CA . ALA A 1 85 ? 7.554 -0.848 2.453 1.00 92.50 85 ALA A CA 1
ATOM 660 C C . ALA A 1 85 ? 6.637 0.379 2.336 1.00 92.50 85 ALA A C 1
ATOM 662 O O . ALA A 1 85 ? 5.808 0.610 3.215 1.00 92.50 85 ALA A O 1
ATOM 663 N N . THR A 1 86 ? 6.719 1.113 1.226 1.00 93.19 86 THR A N 1
ATOM 664 C CA . THR A 1 86 ? 5.897 2.303 0.956 1.00 93.19 86 THR A CA 1
ATOM 665 C C . THR A 1 86 ? 4.407 1.965 0.892 1.00 93.19 86 THR A C 1
ATOM 667 O O . THR A 1 86 ? 3.581 2.679 1.460 1.00 93.19 86 THR A O 1
ATOM 670 N N . THR A 1 87 ? 4.062 0.835 0.270 1.00 93.62 87 THR A N 1
ATOM 671 C CA . THR A 1 87 ? 2.676 0.364 0.144 1.00 93.62 87 THR A CA 1
ATOM 672 C C . THR A 1 87 ? 2.085 -0.057 1.496 1.00 93.62 87 TH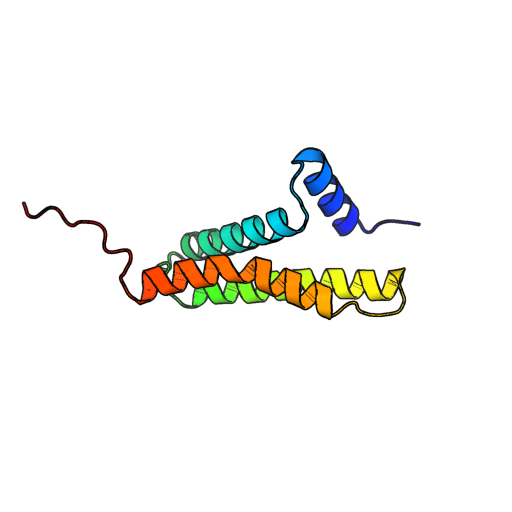R A C 1
ATOM 674 O O . THR A 1 87 ? 0.917 0.205 1.781 1.00 93.62 87 THR A O 1
ATOM 677 N N . VAL A 1 88 ? 2.877 -0.707 2.355 1.00 95.94 88 VAL A N 1
ATOM 678 C CA . VAL A 1 88 ? 2.395 -1.306 3.614 1.00 95.94 88 VAL A CA 1
ATOM 679 C C . VAL A 1 88 ? 2.473 -0.350 4.808 1.00 95.94 88 VAL A C 1
ATOM 681 O O . VAL A 1 88 ? 1.673 -0.477 5.737 1.00 95.94 88 VAL A O 1
ATOM 684 N N . PHE A 1 89 ? 3.404 0.610 4.805 1.00 96.31 89 PHE A N 1
ATOM 685 C CA . PHE A 1 89 ? 3.726 1.438 5.972 1.00 96.31 89 PHE A CA 1
ATOM 686 C C . PHE A 1 89 ? 2.501 2.127 6.588 1.00 96.31 89 PHE A C 1
ATOM 688 O O . PHE A 1 89 ? 2.199 1.922 7.764 1.00 96.31 89 PHE A O 1
ATOM 695 N N . TRP A 1 90 ? 1.757 2.912 5.804 1.00 95.94 90 TRP A N 1
ATOM 696 C CA . TRP A 1 90 ? 0.602 3.651 6.321 1.00 95.94 90 TRP A CA 1
ATOM 697 C C . TRP A 1 90 ? -0.575 2.750 6.722 1.00 95.94 90 TRP A C 1
ATOM 699 O O . TRP A 1 90 ? -1.118 2.961 7.809 1.00 95.94 90 TRP A O 1
ATOM 709 N N . PRO A 1 91 ? -0.950 1.717 5.943 1.00 96.25 91 PRO A N 1
ATOM 710 C CA . PRO A 1 91 ? -1.910 0.712 6.397 1.00 96.25 91 PRO A CA 1
ATOM 711 C C . PRO A 1 91 ? -1.540 0.059 7.734 1.00 96.25 91 PRO A C 1
ATOM 713 O O . PRO A 1 91 ? -2.406 -0.102 8.594 1.00 96.25 91 PRO A O 1
ATOM 716 N N . LEU A 1 92 ? -0.259 -0.259 7.952 1.00 96.19 92 LEU A N 1
ATOM 717 C CA . LEU A 1 92 ? 0.224 -0.819 9.215 1.00 96.19 92 LEU A CA 1
ATOM 718 C C . LEU A 1 92 ? 0.090 0.180 10.373 1.00 96.19 92 LEU A C 1
ATOM 720 O O . LEU A 1 92 ? -0.340 -0.204 11.462 1.00 96.19 92 LEU A O 1
ATOM 724 N N . VAL A 1 93 ? 0.411 1.458 10.140 1.00 95.81 93 VAL A N 1
ATOM 725 C CA . VAL A 1 93 ? 0.231 2.535 11.128 1.00 95.81 93 VAL A CA 1
ATOM 726 C C . VAL A 1 93 ? -1.244 2.680 11.507 1.00 95.81 93 VAL A C 1
ATOM 728 O O . VAL A 1 93 ? -1.567 2.662 12.694 1.00 95.81 93 VAL A O 1
ATOM 731 N N . VAL A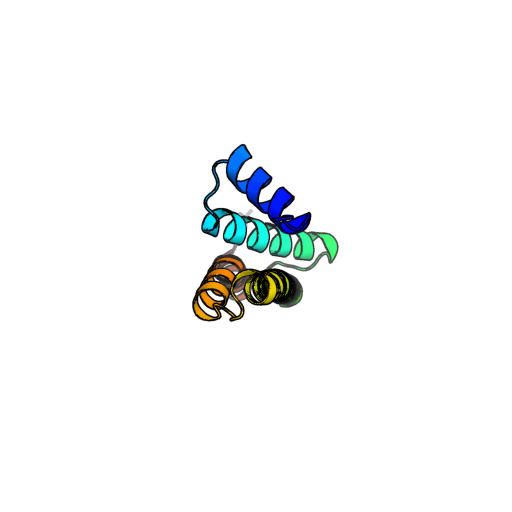 1 94 ? -2.152 2.766 10.529 1.00 94.81 94 VAL A N 1
ATOM 732 C CA . VAL A 1 94 ? -3.600 2.891 10.779 1.00 94.81 94 VAL A CA 1
ATOM 733 C C . VAL A 1 94 ? -4.130 1.675 11.538 1.00 94.81 94 VAL A C 1
ATOM 735 O O . VAL A 1 94 ? -4.838 1.831 12.536 1.00 94.81 94 VAL A O 1
ATOM 738 N N . TRP A 1 95 ? -3.750 0.470 11.107 1.00 95.75 95 TRP A N 1
ATOM 739 C CA . TRP A 1 95 ? -4.099 -0.771 11.793 1.00 95.75 95 TRP A CA 1
ATOM 740 C C . TRP A 1 95 ? -3.599 -0.777 13.245 1.00 95.75 95 TRP A C 1
ATOM 742 O O . TRP A 1 95 ? -4.364 -1.091 14.156 1.00 95.75 95 TRP A O 1
ATOM 752 N N . GLY A 1 96 ? -2.351 -0.365 13.490 1.00 94.25 96 GLY A N 1
ATOM 753 C CA . GLY A 1 96 ? -1.773 -0.270 14.831 1.00 94.25 96 GLY A CA 1
ATOM 754 C C . GLY A 1 96 ? -2.520 0.727 15.719 1.00 94.25 96 GLY A C 1
ATOM 755 O O . GLY A 1 96 ? -2.921 0.387 16.834 1.00 94.25 96 GLY A O 1
ATOM 756 N N . LEU A 1 97 ? -2.790 1.933 15.211 1.00 92.94 97 LEU A N 1
ATOM 757 C CA . LEU A 1 97 ? -3.558 2.958 15.926 1.00 92.94 97 LEU A CA 1
ATOM 758 C C . LEU A 1 97 ? -4.963 2.463 16.310 1.00 92.94 97 LEU A C 1
ATOM 760 O O . LEU A 1 97 ? -5.420 2.701 17.434 1.00 92.94 97 LEU A O 1
ATOM 764 N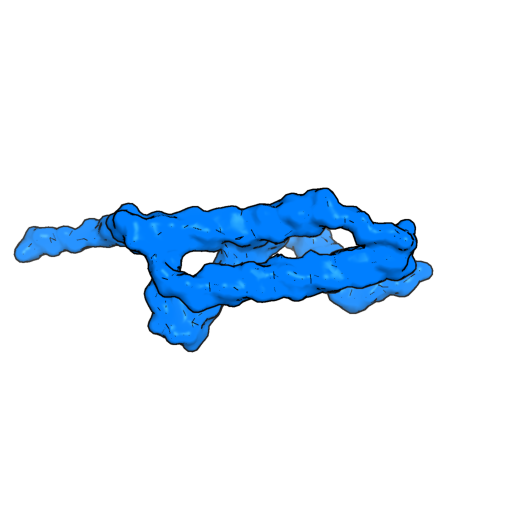 N . ALA A 1 98 ? -5.632 1.734 15.412 1.00 90.69 98 ALA A N 1
ATOM 765 C CA . ALA A 1 98 ? -6.920 1.104 15.688 1.00 90.69 98 ALA A CA 1
ATOM 766 C C . ALA A 1 98 ? -6.791 -0.014 16.740 1.00 90.69 98 ALA A C 1
ATOM 768 O O . ALA A 1 98 ? -7.531 -0.035 17.727 1.00 90.69 98 ALA A O 1
ATOM 769 N N . ARG A 1 99 ? -5.805 -0.905 16.581 1.00 90.25 99 ARG A N 1
ATOM 770 C CA . ARG A 1 99 ? -5.590 -2.089 17.426 1.00 90.25 99 ARG A CA 1
ATOM 771 C C . ARG A 1 99 ? -5.241 -1.750 18.869 1.00 90.25 99 ARG A C 1
ATOM 773 O O . ARG A 1 99 ? -5.681 -2.458 19.781 1.00 90.25 99 ARG A O 1
ATOM 780 N N . PHE A 1 100 ? -4.486 -0.674 19.075 1.00 91.00 100 PHE A N 1
ATOM 781 C CA . PHE A 1 100 ? -4.132 -0.155 20.398 1.00 91.00 100 PHE A CA 1
ATOM 782 C C . PHE A 1 100 ? -5.166 0.834 20.952 1.00 91.00 100 PHE A C 1
ATOM 784 O O . PHE A 1 100 ? -4.931 1.448 21.992 1.00 91.00 100 PHE A O 1
ATOM 791 N N . ARG A 1 101 ? -6.334 0.964 20.298 1.00 81.44 101 ARG A N 1
ATOM 792 C CA . ARG A 1 101 ? -7.433 1.860 20.695 1.00 81.44 101 ARG A CA 1
ATOM 793 C C . ARG A 1 101 ? -6.981 3.311 20.886 1.00 81.44 101 ARG A C 1
ATOM 795 O O . ARG A 1 101 ? -7.558 4.031 21.696 1.00 81.44 101 ARG A O 1
ATOM 802 N N . MET A 1 102 ? -5.961 3.745 20.148 1.00 75.31 102 MET A N 1
ATOM 803 C CA . MET A 1 102 ? -5.545 5.150 20.131 1.00 75.31 102 MET A CA 1
ATOM 804 C C . MET A 1 102 ? -6.539 6.001 19.337 1.00 75.31 102 MET A C 1
ATOM 806 O O . MET A 1 102 ? -6.680 7.188 19.596 1.00 75.31 102 MET A O 1
ATOM 810 N N . LEU A 1 103 ? -7.319 5.371 18.453 1.00 68.81 103 LEU A N 1
ATOM 811 C CA . LEU A 1 103 ? -8.456 5.980 17.763 1.00 68.81 103 LEU A CA 1
ATOM 812 C C . LEU A 1 103 ? -9.732 6.030 18.626 1.00 68.81 103 LEU A C 1
ATOM 814 O O . LEU A 1 103 ? -10.829 5.873 18.094 1.00 68.81 103 LEU A O 1
ATOM 818 N N . ARG A 1 104 ? -9.631 6.210 19.955 1.00 65.25 104 ARG A N 1
ATOM 819 C CA . ARG A 1 104 ? -10.824 6.429 20.794 1.00 65.25 104 ARG A CA 1
ATOM 820 C C . ARG A 1 104 ? -11.516 7.705 20.325 1.00 65.25 104 ARG A C 1
ATOM 822 O O . ARG A 1 104 ? -11.090 8.808 20.646 1.00 65.25 104 ARG A O 1
ATOM 829 N N . VAL A 1 105 ? -12.590 7.524 19.565 1.00 61.59 105 VAL A N 1
ATOM 830 C CA . VAL A 1 105 ? -13.564 8.572 19.283 1.00 61.59 105 VAL A CA 1
ATOM 831 C C . VAL A 1 105 ? -14.076 9.056 20.636 1.00 61.59 105 VAL A C 1
ATOM 833 O O . VAL A 1 105 ? -14.489 8.239 21.460 1.00 61.59 105 VAL A O 1
ATOM 836 N N . TYR A 1 106 ? -13.968 10.361 20.880 1.00 57.47 106 TYR A N 1
ATOM 837 C CA . TYR A 1 106 ? -14.542 11.030 22.043 1.00 57.47 106 TYR A CA 1
ATOM 838 C C . TYR A 1 106 ? -16.012 10.606 22.164 1.00 57.47 106 TYR A C 1
ATOM 840 O O . TYR A 1 106 ? -16.830 10.954 21.316 1.00 57.47 106 TYR A O 1
ATOM 848 N N . GLN A 1 107 ? -16.327 9.767 23.152 1.00 56.88 107 GLN A N 1
ATOM 849 C CA . GLN A 1 107 ? -17.711 9.498 23.516 1.00 56.88 107 GLN A CA 1
ATOM 850 C C . GLN A 1 107 ? -18.131 10.648 24.422 1.00 56.88 107 GLN A C 1
ATOM 852 O O . GLN A 1 107 ? -17.598 10.774 25.524 1.00 56.88 107 GLN A O 1
ATOM 857 N N . ASP A 1 108 ? -19.025 11.498 23.919 1.00 55.00 108 ASP A N 1
ATOM 858 C CA . ASP A 1 108 ? -19.676 12.541 24.707 1.00 55.00 108 ASP A CA 1
ATOM 859 C C . ASP A 1 108 ? -20.295 11.903 25.965 1.00 55.00 108 ASP A C 1
ATOM 861 O O . ASP A 1 108 ? -21.090 10.962 25.835 1.00 55.00 108 ASP A O 1
ATOM 865 N N . PRO A 1 109 ? -19.939 12.354 27.180 1.00 60.97 109 PRO A N 1
ATOM 866 C CA . PRO A 1 109 ? -20.648 11.973 28.387 1.00 60.97 109 PRO A CA 1
ATOM 867 C C . PRO A 1 109 ? -21.930 12.811 28.462 1.00 60.97 109 PRO A C 1
ATOM 869 O O . PRO A 1 109 ? -21.926 13.913 29.009 1.00 60.97 109 PRO A O 1
ATOM 872 N N . GLY A 1 110 ? -22.998 12.302 27.846 1.00 61.59 110 GLY A N 1
ATOM 873 C CA . GLY A 1 110 ? -24.366 12.774 28.084 1.00 61.59 110 GLY A CA 1
ATOM 874 C C . GLY A 1 110 ? -24.880 12.342 29.449 1.00 61.59 110 GLY A C 1
ATOM 875 O O . GLY A 1 110 ? -24.619 11.175 29.824 1.00 61.59 110 GLY A O 1
#

Organism: NCBI:txid332522

Secondary structure (DSSP, 8-state):
----HHHHHHHHHHHHH---HHHHHHHHHHHHHHHHHHHTT--TTSHHHHHHHHHHHHHHHHHHHHHHHHHHSS--HHHHHHHHHHHHHHHHHHHHHHHTTTT-------

Sequence (110 aa):
MELSLFQVVKLDLVATLGLSKDALHVFVGLAVFFGAALLFRRPLDAFLPLAMVFVAAALGEMLDMRDDLLQLGHWRWQISLGDMATTVFWPLVVWGLARFRMLRVYQDPG

pLDDT: mean 85.37, std 13.05, range [47.62, 97.31]

Radius of gyration: 16.96 Å; chains: 1; bounding box: 42×24×56 Å

Foldseek 3Di:
DDDDPVRVVLVCCCVVVVDDLLRVLQVQLVCQLVVQCVVVVHDLLDCRSLVSLLVVLVVVLVVVQVVCCVPVVHGPVVVSVVSSCSNRVVSVVSNVCVNVVVVVDDDDPD